Protein AF-A0A9W9WBR1-F1 (afdb_monomer)

Foldseek 3Di:
DPQKFWADKDKDWDKAADPVQWDDDPPRDTDGIWTKIKMWTAIPVGDIDIDIDIDPDCVVCVPPSVVVVVLCVQLVVQRGGPHPVPVVVSVVSSCVSVVCVVVPPPDD

Radius of gyration: 17.19 Å; Cα contacts (8 Å, |Δi|>4): 151; chains: 1; bounding box: 39×35×48 Å

Mean predicted aligned error: 9.83 Å

pLDDT: mean 75.83, std 17.5, range [35.16, 95.81]

Solvent-accessible surface area (backbone atoms only — not comparable to full-atom values): 6461 Å² total; per-residue (Å²): 127,84,89,60,27,30,69,46,76,47,80,44,78,45,80,45,70,45,91,80,58,59,52,74,46,92,88,86,43,74,42,48,56,32,59,31,35,37,37,38,41,31,30,77,88,69,55,73,48,78,49,79,50,66,62,82,38,62,87,81,37,65,62,44,64,61,41,50,55,52,48,47,64,62,28,49,77,65,47,51,65,38,44,81,85,44,54,68,62,49,51,53,42,42,51,56,44,63,63,51,62,76,66,66,83,79,75,134

InterPro domains:
  IPR013341 Mandelate racemase, N-terminal domain [PF02746] (37-102)
  IPR029017 Enolase-like, N-terminal [G3DSA:3.30.390.10] (8-101)
  IPR029017 Enolase-like, N-terminal [SSF54826] (6-101)

Organism: NCBI:txid1131564

Structure (mmCIF, N/CA/C/O backbone):
data_AF-A0A9W9WBR1-F1
#
_entry.id   AF-A0A9W9WBR1-F1
#
loop_
_atom_site.group_PDB
_atom_site.id
_atom_site.type_symbol
_atom_site.label_atom_id
_atom_site.label_alt_id
_atom_site.label_comp_id
_atom_site.label_asym_id
_atom_site.label_entity_id
_atom_site.label_seq_id
_atom_site.pdbx_PDB_ins_code
_atom_site.Cartn_x
_atom_site.Cartn_y
_atom_site.Cartn_z
_atom_site.occupancy
_atom_site.B_iso_or_equiv
_atom_site.auth_seq_id
_atom_site.auth_comp_id
_atom_site.auth_asym_id
_atom_site.auth_atom_id
_atom_site.pdbx_PDB_model_num
ATOM 1 N N . MET A 1 1 ? -14.373 -11.263 19.289 1.00 53.91 1 MET A N 1
ATOM 2 C CA . MET A 1 1 ? -12.964 -11.222 18.832 1.00 53.91 1 MET A CA 1
ATOM 3 C C . MET A 1 1 ? -12.534 -9.770 18.897 1.00 53.91 1 MET A C 1
ATOM 5 O O . MET A 1 1 ? -13.386 -8.957 18.572 1.00 53.91 1 MET A O 1
ATOM 9 N N . PRO A 1 2 ? -11.316 -9.418 19.343 1.00 59.00 2 PRO A N 1
ATOM 10 C CA . PRO A 1 2 ? -10.883 -8.028 19.256 1.00 59.00 2 PRO A CA 1
ATOM 11 C C . PRO A 1 2 ? -10.942 -7.589 17.791 1.00 59.00 2 PRO A C 1
ATOM 13 O O . PRO A 1 2 ? -10.592 -8.371 16.898 1.00 59.00 2 PRO A O 1
ATOM 16 N N . ASP A 1 3 ? -11.431 -6.377 17.557 1.00 80.44 3 ASP A N 1
ATOM 17 C CA . ASP A 1 3 ? -11.511 -5.813 16.217 1.00 80.44 3 ASP A CA 1
ATOM 18 C C . ASP A 1 3 ? -10.083 -5.635 15.688 1.00 80.44 3 ASP A C 1
ATOM 20 O O . ASP A 1 3 ? -9.285 -4.889 16.257 1.00 80.44 3 ASP A O 1
ATOM 24 N N . LEU A 1 4 ? -9.736 -6.406 14.651 1.00 89.44 4 LEU A N 1
ATOM 25 C CA . LEU A 1 4 ? -8.478 -6.280 13.922 1.00 89.44 4 LEU A CA 1
ATOM 26 C C . LEU A 1 4 ? -8.692 -5.258 12.820 1.00 89.44 4 LEU A C 1
ATOM 28 O O . LEU A 1 4 ? -9.623 -5.417 12.039 1.00 89.44 4 LEU A O 1
ATOM 32 N N . PHE A 1 5 ? -7.854 -4.230 12.764 1.00 93.44 5 PHE A N 1
ATOM 33 C CA . PHE A 1 5 ? -7.940 -3.207 11.736 1.00 93.44 5 PHE A CA 1
ATOM 34 C C . PHE A 1 5 ? -6.569 -2.652 11.366 1.00 93.44 5 PHE A C 1
ATOM 36 O O . PHE A 1 5 ? -5.632 -2.626 12.167 1.00 93.44 5 PHE A O 1
ATOM 43 N N . ILE A 1 6 ? -6.458 -2.210 10.119 1.00 94.25 6 ILE A N 1
ATOM 44 C CA . ILE A 1 6 ? -5.238 -1.625 9.567 1.00 94.25 6 ILE A CA 1
ATOM 45 C C . ILE A 1 6 ? -5.028 -0.225 10.153 1.00 94.25 6 ILE A C 1
ATOM 47 O O . ILE A 1 6 ? -5.932 0.606 10.113 1.00 94.25 6 ILE A O 1
ATOM 51 N N . THR A 1 7 ? -3.830 0.054 10.664 1.0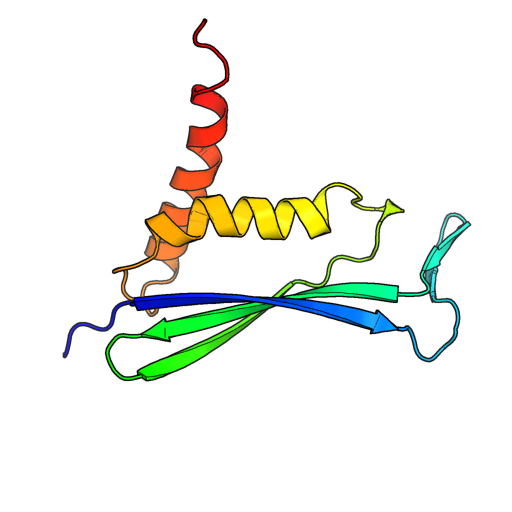0 95.44 7 THR A N 1
ATOM 52 C CA . THR A 1 7 ? -3.457 1.362 11.232 1.00 95.44 7 THR A CA 1
ATOM 53 C C . THR A 1 7 ? -2.417 2.098 10.407 1.00 95.44 7 THR A C 1
ATOM 55 O O . THR A 1 7 ? -2.399 3.327 10.411 1.00 95.44 7 THR A O 1
ATOM 58 N N . ARG A 1 8 ? -1.551 1.372 9.695 1.00 94.25 8 ARG A N 1
ATOM 59 C CA . ARG A 1 8 ? -0.509 1.970 8.860 1.00 94.25 8 ARG A CA 1
ATOM 60 C C . ARG A 1 8 ? -0.231 1.118 7.635 1.00 94.25 8 ARG A C 1
ATOM 62 O O . ARG A 1 8 ? -0.275 -0.109 7.697 1.00 94.25 8 ARG A O 1
ATOM 69 N N . ILE A 1 9 ? 0.085 1.797 6.539 1.00 94.00 9 ILE A N 1
ATOM 70 C CA . ILE A 1 9 ? 0.572 1.193 5.306 1.00 94.00 9 ILE A CA 1
ATOM 71 C C . ILE A 1 9 ? 1.864 1.912 4.942 1.00 94.00 9 ILE A C 1
ATOM 73 O O . ILE A 1 9 ? 1.854 3.119 4.712 1.00 94.00 9 ILE A O 1
ATOM 77 N N . ASP A 1 10 ? 2.969 1.176 4.919 1.00 93.56 10 ASP A N 1
ATOM 78 C CA . ASP A 1 10 ? 4.276 1.682 4.516 1.00 93.56 10 ASP A CA 1
ATOM 79 C C . ASP A 1 10 ? 4.622 1.138 3.127 1.00 93.56 10 ASP A C 1
ATOM 81 O O . ASP A 1 10 ? 4.427 -0.048 2.850 1.00 93.56 10 ASP A O 1
ATOM 85 N N . VAL A 1 11 ? 5.156 1.994 2.257 1.00 91.19 11 VAL A N 1
ATOM 86 C CA . VAL A 1 11 ? 5.551 1.628 0.891 1.00 91.19 11 VAL A CA 1
ATOM 87 C C . VAL A 1 11 ? 7.050 1.833 0.739 1.00 91.19 11 VAL A C 1
ATOM 89 O O . VAL A 1 11 ? 7.566 2.928 0.956 1.00 91.19 11 VAL A O 1
ATOM 92 N N . PHE A 1 12 ? 7.749 0.779 0.336 1.00 89.06 12 PHE A N 1
ATOM 93 C CA . PHE A 1 12 ? 9.189 0.774 0.129 1.00 89.06 12 PHE A CA 1
ATOM 94 C C . PHE A 1 12 ? 9.502 0.530 -1.340 1.00 89.06 12 PHE A C 1
ATOM 96 O O . PHE A 1 12 ? 8.852 -0.270 -2.009 1.00 89.06 12 PHE A O 1
ATOM 103 N N . LYS A 1 13 ? 10.546 1.195 -1.826 1.00 85.19 13 LYS A N 1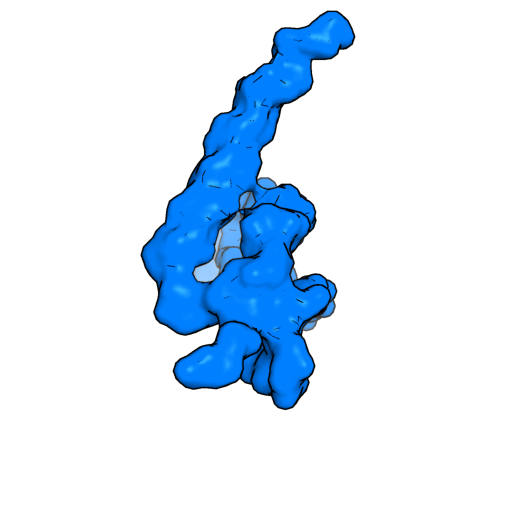
ATOM 104 C CA . LYS A 1 13 ? 11.068 1.025 -3.180 1.00 85.19 13 LYS A CA 1
ATOM 105 C C . LYS A 1 13 ? 12.481 0.470 -3.106 1.00 85.19 13 LYS A C 1
ATOM 107 O O . LYS A 1 13 ? 13.300 0.991 -2.347 1.00 85.19 13 LYS A O 1
ATOM 112 N N . LYS A 1 14 ? 12.779 -0.555 -3.904 1.00 83.06 14 LYS A N 1
ATOM 113 C CA . LYS A 1 14 ? 14.134 -1.090 -4.041 1.00 83.06 14 LYS A CA 1
ATOM 114 C C . LYS A 1 14 ? 14.439 -1.414 -5.492 1.00 83.06 14 LYS A C 1
ATOM 116 O O . LYS A 1 14 ? 13.723 -2.172 -6.136 1.00 83.06 14 LYS A O 1
ATOM 121 N N . ASP A 1 15 ? 15.549 -0.873 -5.974 1.00 81.25 15 ASP A N 1
ATOM 122 C CA . ASP A 1 15 ? 16.095 -1.259 -7.267 1.00 81.25 15 ASP A CA 1
ATOM 123 C C . ASP A 1 15 ? 16.836 -2.591 -7.109 1.00 81.25 15 ASP A C 1
ATOM 125 O O . ASP A 1 15 ? 17.783 -2.706 -6.323 1.00 81.25 15 ASP A O 1
ATOM 129 N N . LEU A 1 16 ? 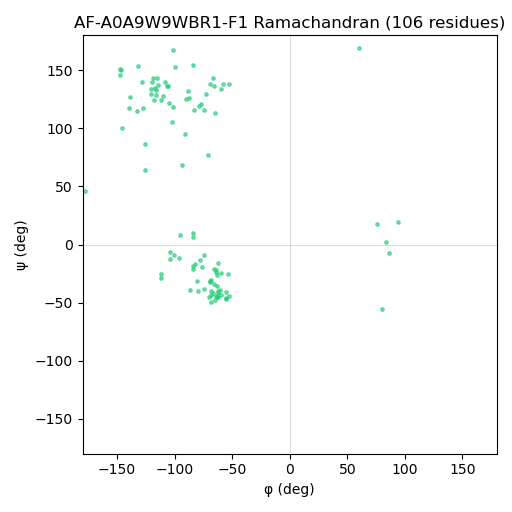16.382 -3.614 -7.829 1.00 78.38 16 LEU A N 1
ATOM 130 C CA . LEU A 1 16 ? 16.971 -4.948 -7.824 1.00 78.38 16 LEU A CA 1
ATOM 131 C C . LEU A 1 16 ? 17.810 -5.132 -9.097 1.00 78.38 16 LEU A C 1
ATOM 133 O O . LEU A 1 16 ? 17.242 -5.283 -10.184 1.00 78.38 16 LEU A O 1
ATOM 137 N N . PRO A 1 17 ? 19.154 -5.096 -9.009 1.00 74.50 17 PRO A N 1
ATOM 138 C CA . PRO A 1 17 ? 20.009 -5.371 -10.156 1.00 74.50 17 PRO A CA 1
ATOM 139 C C . PRO A 1 17 ? 19.924 -6.846 -10.550 1.00 74.50 17 PRO A C 1
ATOM 141 O O . PRO A 1 17 ? 19.933 -7.734 -9.696 1.00 74.50 17 PRO A O 1
ATOM 144 N N . TYR A 1 18 ? 19.868 -7.115 -11.854 1.00 70.81 18 TYR A N 1
ATOM 145 C CA . TYR A 1 18 ? 19.876 -8.485 -12.353 1.00 70.81 18 TYR A CA 1
ATOM 146 C C . TYR A 1 18 ? 21.295 -9.062 -12.293 1.00 70.81 18 TYR A C 1
ATOM 148 O O . TYR A 1 18 ? 22.217 -8.537 -12.920 1.00 70.81 18 TYR A O 1
ATOM 156 N N . SER A 1 19 ? 21.474 -10.166 -11.564 1.00 63.97 19 SER A N 1
ATOM 157 C CA . SER A 1 19 ? 22.790 -10.784 -11.338 1.00 63.97 19 SER A CA 1
ATOM 158 C C . SER A 1 19 ? 23.460 -11.293 -12.620 1.00 63.97 19 SER A C 1
ATOM 160 O O . SER A 1 19 ? 24.684 -11.323 -12.696 1.00 63.97 19 SER A O 1
ATOM 162 N N . GLY A 1 20 ? 22.680 -11.635 -13.653 1.00 62.22 20 GLY A N 1
ATOM 163 C CA . GLY A 1 20 ? 23.180 -12.070 -14.964 1.00 62.22 20 GLY A CA 1
ATOM 164 C C . GLY A 1 20 ? 23.547 -10.934 -15.929 1.00 62.22 20 GLY A C 1
ATOM 165 O O . GLY A 1 20 ? 23.746 -11.183 -17.116 1.00 62.22 20 GLY A O 1
ATOM 166 N N . GLY A 1 21 ? 23.587 -9.681 -15.462 1.00 65.31 21 GLY A N 1
ATOM 167 C CA . GLY A 1 21 ? 23.986 -8.504 -16.239 1.00 65.31 21 GLY A CA 1
ATOM 168 C C . GLY A 1 21 ? 22.892 -7.952 -17.155 1.00 65.31 21 GLY A C 1
ATOM 169 O O . GLY A 1 21 ? 22.544 -6.777 -17.048 1.00 65.31 21 GLY A O 1
ATOM 170 N N . VAL A 1 22 ? 22.333 -8.780 -18.043 1.00 66.69 22 VAL A N 1
ATOM 171 C CA . VAL A 1 22 ? 21.214 -8.400 -18.920 1.00 66.69 22 VAL A CA 1
ATOM 172 C C . VAL A 1 22 ? 20.220 -9.549 -19.035 1.00 66.69 22 VAL A C 1
ATOM 174 O O . VAL A 1 22 ? 20.541 -10.611 -19.565 1.00 66.69 22 VAL A O 1
ATOM 177 N N . TYR A 1 23 ? 18.991 -9.320 -18.582 1.00 64.75 23 TYR A N 1
ATOM 178 C CA . TYR A 1 23 ? 17.870 -10.205 -18.862 1.00 64.75 23 TYR A CA 1
ATOM 179 C C . TYR A 1 23 ? 17.296 -9.863 -20.239 1.00 64.75 23 TYR A C 1
ATOM 181 O O . TYR A 1 23 ? 16.824 -8.745 -20.456 1.00 64.75 23 TYR A O 1
ATOM 189 N N . ARG A 1 24 ? 17.375 -10.807 -21.183 1.00 66.88 24 ARG A N 1
ATOM 190 C CA . ARG A 1 24 ? 16.889 -10.637 -22.558 1.00 66.88 24 ARG A CA 1
ATOM 191 C C . ARG A 1 24 ? 15.547 -11.334 -22.728 1.00 66.88 24 ARG A C 1
ATOM 193 O O . ARG A 1 24 ? 15.465 -12.552 -22.603 1.00 66.88 24 ARG A O 1
ATOM 200 N N . LEU A 1 25 ? 14.518 -10.561 -23.047 1.00 65.12 25 LEU A N 1
ATOM 201 C CA . LEU A 1 25 ? 13.202 -11.064 -23.437 1.00 65.12 25 LEU A CA 1
ATOM 202 C C . LEU A 1 25 ? 13.053 -11.033 -24.963 1.00 65.12 25 LEU A C 1
ATOM 204 O O . LEU A 1 25 ? 13.661 -10.212 -25.658 1.00 65.12 25 LEU A O 1
ATOM 208 N N . SER A 1 26 ? 12.209 -11.922 -25.490 1.00 59.81 26 SER A N 1
ATOM 209 C CA . SER A 1 26 ? 11.835 -11.948 -26.907 1.00 59.81 26 SER A CA 1
ATOM 210 C C . SER A 1 26 ? 11.332 -10.576 -27.374 1.00 59.81 26 SER A C 1
ATOM 212 O O . SER A 1 26 ? 10.573 -9.914 -26.663 1.00 59.81 26 SER A O 1
ATOM 214 N N . GLY A 1 27 ? 11.741 -10.154 -28.574 1.00 65.38 27 GLY A N 1
ATOM 215 C CA . GLY A 1 27 ? 11.431 -8.823 -29.113 1.00 65.38 27 GLY A CA 1
ATOM 216 C C . GLY A 1 27 ? 12.508 -7.759 -28.861 1.00 65.38 27 GLY A C 1
ATOM 217 O O . GLY A 1 27 ? 12.204 -6.573 -28.933 1.00 65.38 27 GLY A O 1
ATOM 218 N N . GLY A 1 28 ? 13.749 -8.161 -28.553 1.00 63.62 28 GLY A N 1
ATOM 219 C CA . GLY A 1 28 ? 14.897 -7.248 -28.431 1.00 63.62 28 GLY A CA 1
ATOM 220 C C . GLY A 1 28 ? 14.927 -6.426 -27.139 1.00 63.62 28 GLY A C 1
ATOM 221 O O . GLY A 1 28 ? 15.610 -5.409 -27.076 1.00 63.62 28 GLY A O 1
ATOM 222 N N . ARG A 1 29 ? 14.174 -6.839 -26.112 1.00 62.84 29 ARG A N 1
ATOM 223 C CA . ARG A 1 29 ? 14.067 -6.110 -24.843 1.00 62.84 29 ARG A CA 1
ATOM 224 C C . ARG A 1 29 ? 15.136 -6.588 -23.871 1.00 62.84 29 ARG A C 1
ATOM 226 O O . ARG A 1 29 ? 15.225 -7.778 -23.574 1.00 62.84 29 ARG A O 1
ATOM 233 N N . GLU A 1 30 ? 15.916 -5.645 -23.363 1.00 67.25 30 GLU A N 1
ATOM 234 C CA . GLU A 1 30 ? 17.001 -5.882 -22.417 1.00 67.25 30 GLU A CA 1
ATOM 235 C C . GLU A 1 30 ? 16.700 -5.185 -21.085 1.00 67.25 30 GLU A C 1
ATOM 237 O O . GLU A 1 30 ? 16.415 -3.987 -21.060 1.00 67.25 30 GLU A O 1
ATOM 242 N N . TYR A 1 31 ? 16.791 -5.916 -19.972 1.00 68.06 31 TYR A N 1
ATOM 243 C CA . TYR A 1 31 ? 16.600 -5.379 -18.623 1.00 68.06 31 TYR A CA 1
ATOM 244 C C . TYR A 1 31 ? 17.848 -5.592 -17.778 1.00 68.06 31 TYR A C 1
ATOM 246 O O . TYR A 1 31 ? 18.422 -6.679 -17.749 1.00 68.06 31 TYR A O 1
ATOM 254 N N . ARG A 1 32 ? 18.261 -4.537 -17.077 1.00 67.06 32 ARG A N 1
ATOM 255 C CA . ARG A 1 32 ? 19.442 -4.545 -16.197 1.00 67.06 32 ARG A CA 1
ATOM 256 C C . ARG A 1 32 ? 19.067 -4.424 -14.720 1.00 67.06 32 ARG A C 1
ATOM 258 O O . ARG A 1 32 ? 19.815 -4.874 -13.857 1.00 67.06 32 ARG A O 1
ATOM 265 N N . GLN A 1 33 ? 17.913 -3.825 -14.436 1.00 68.75 33 GLN A N 1
ATOM 266 C CA . GLN A 1 33 ? 17.404 -3.565 -13.092 1.00 68.75 33 GLN A CA 1
ATOM 267 C C . GLN A 1 33 ? 15.875 -3.659 -13.088 1.00 68.75 33 GLN A C 1
ATOM 269 O O . GLN A 1 33 ? 15.233 -3.352 -14.097 1.00 68.75 33 GLN A O 1
ATOM 274 N N . PHE A 1 34 ? 15.313 -4.058 -11.951 1.00 73.12 34 PHE A N 1
ATOM 275 C CA . PHE A 1 34 ? 13.875 -4.083 -11.688 1.00 73.12 34 PHE A CA 1
ATOM 276 C C . PHE A 1 34 ? 13.531 -3.080 -10.582 1.00 73.12 34 PHE A C 1
ATOM 278 O O . PHE A 1 34 ? 14.250 -2.995 -9.588 1.00 73.12 34 PHE A O 1
ATOM 285 N N . ASP A 1 35 ? 12.439 -2.332 -10.754 1.00 77.62 35 ASP A N 1
ATOM 286 C CA . ASP A 1 35 ? 11.889 -1.437 -9.725 1.00 77.62 35 ASP A CA 1
ATOM 287 C C . ASP A 1 35 ? 10.872 -2.238 -8.901 1.00 77.62 35 ASP A C 1
ATOM 289 O O . ASP A 1 35 ? 9.726 -2.417 -9.320 1.00 77.62 35 ASP A O 1
ATOM 293 N N . ALA A 1 36 ? 11.323 -2.786 -7.772 1.00 81.38 36 ALA A N 1
ATOM 294 C CA . ALA A 1 36 ? 10.484 -3.552 -6.861 1.00 81.38 36 ALA A CA 1
ATOM 295 C C . ALA A 1 36 ? 9.827 -2.622 -5.837 1.00 81.38 36 ALA A C 1
ATOM 297 O O . ALA A 1 36 ? 10.489 -1.792 -5.202 1.00 81.38 36 ALA A O 1
ATOM 298 N N . THR A 1 37 ? 8.519 -2.789 -5.652 1.00 85.44 37 THR A N 1
ATOM 299 C CA . THR A 1 37 ? 7.747 -2.090 -4.623 1.00 85.44 37 THR A CA 1
ATOM 300 C C . THR A 1 37 ? 7.292 -3.089 -3.566 1.00 85.44 37 THR A C 1
ATOM 302 O O . THR A 1 37 ? 6.614 -4.065 -3.8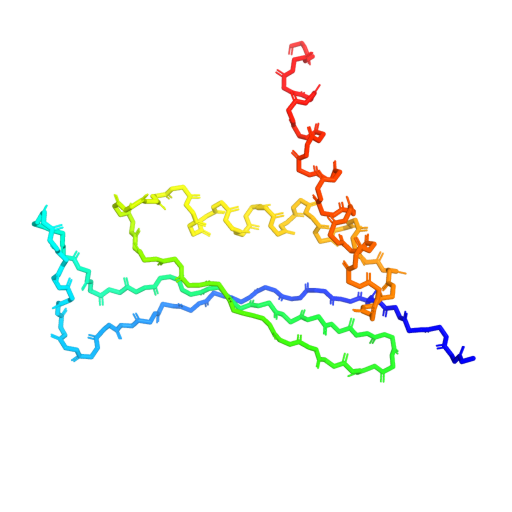77 1.00 85.44 37 THR A O 1
ATOM 305 N N . PHE A 1 38 ? 7.638 -2.829 -2.308 1.00 88.69 38 PHE A N 1
ATOM 306 C CA . PHE A 1 38 ? 7.202 -3.614 -1.156 1.00 88.69 38 PHE A CA 1
ATOM 307 C C . PHE A 1 38 ? 6.199 -2.806 -0.344 1.00 88.69 38 PHE A C 1
ATOM 309 O O . PHE A 1 38 ? 6.385 -1.608 -0.136 1.00 88.69 38 PHE A O 1
ATOM 316 N N . VAL A 1 39 ? 5.153 -3.460 0.141 1.00 91.44 39 VAL A N 1
ATOM 317 C CA . VAL A 1 39 ? 4.123 -2.847 0.978 1.00 91.44 39 VAL A CA 1
ATOM 318 C C . VAL A 1 39 ? 4.085 -3.578 2.307 1.00 91.44 39 VAL A C 1
ATOM 320 O O . VAL A 1 39 ? 3.993 -4.804 2.335 1.00 91.44 39 VAL A O 1
ATOM 323 N N . ARG A 1 40 ? 4.132 -2.824 3.403 1.00 94.69 40 ARG A N 1
ATOM 324 C CA . ARG A 1 40 ? 3.902 -3.332 4.753 1.00 94.69 40 ARG A CA 1
ATOM 325 C C . ARG A 1 40 ? 2.584 -2.791 5.278 1.00 94.69 40 ARG A C 1
ATOM 327 O O . ARG A 1 40 ? 2.389 -1.582 5.320 1.00 94.69 40 ARG A O 1
ATOM 334 N N . ILE A 1 41 ? 1.723 -3.684 5.742 1.00 94.12 41 ILE A N 1
ATOM 335 C CA . ILE A 1 41 ? 0.480 -3.358 6.435 1.00 94.12 41 ILE A CA 1
ATOM 336 C C . ILE A 1 41 ? 0.692 -3.632 7.919 1.00 94.12 41 ILE A C 1
ATOM 338 O O . ILE A 1 41 ? 0.989 -4.764 8.293 1.00 94.12 41 ILE A O 1
ATOM 342 N N . THR A 1 42 ? 0.521 -2.618 8.762 1.00 95.81 42 THR A N 1
ATOM 343 C CA . THR A 1 42 ? 0.542 -2.748 10.222 1.00 95.81 42 THR A CA 1
ATOM 344 C C . THR A 1 42 ? -0.878 -2.623 10.760 1.00 95.81 42 THR A C 1
ATOM 346 O O . THR A 1 42 ? -1.650 -1.759 10.340 1.00 95.81 42 THR A O 1
ATOM 349 N N . THR A 1 43 ? -1.218 -3.491 11.703 1.00 94.69 43 THR A N 1
ATOM 350 C CA . THR A 1 43 ? -2.512 -3.499 12.393 1.00 94.69 43 THR A CA 1
ATOM 351 C C . THR A 1 43 ? -2.407 -2.877 13.786 1.00 94.69 43 THR A C 1
ATOM 353 O O . THR A 1 43 ? -1.319 -2.659 14.321 1.00 94.69 43 THR A O 1
ATOM 356 N N . GLN A 1 44 ? -3.546 -2.595 14.408 1.00 94.38 44 GLN A N 1
ATOM 357 C CA . GLN A 1 44 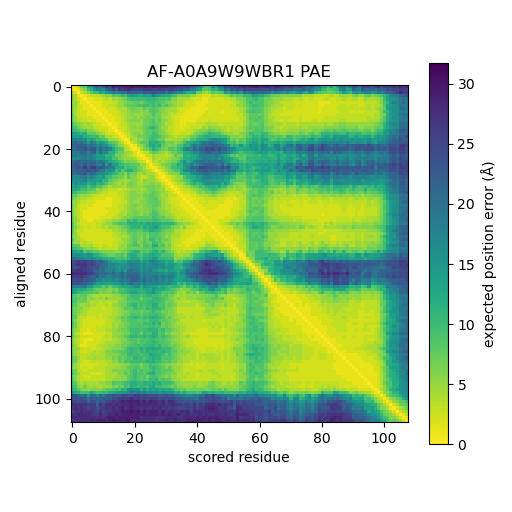? -3.649 -1.991 15.740 1.00 94.38 44 GLN A CA 1
ATOM 358 C C . GLN A 1 44 ? -2.994 -2.803 16.867 1.00 94.38 44 GLN A C 1
ATOM 360 O O . GLN A 1 44 ? -2.621 -2.229 17.885 1.00 94.38 44 GLN A O 1
ATOM 365 N N . ASN A 1 45 ? -2.852 -4.122 16.705 1.00 93.56 45 ASN A N 1
ATOM 366 C CA . ASN A 1 45 ? -2.192 -4.988 17.687 1.00 93.56 45 ASN A CA 1
ATOM 367 C C . ASN A 1 45 ? -0.708 -5.243 17.363 1.00 93.56 45 ASN A C 1
ATOM 369 O O . ASN A 1 45 ? -0.079 -6.079 18.008 1.00 93.56 45 ASN A O 1
ATOM 373 N N . GLY A 1 46 ? -0.158 -4.542 16.366 1.00 91.56 46 GLY A N 1
ATOM 374 C CA . GLY A 1 46 ? 1.239 -4.655 15.963 1.00 91.56 46 GLY A CA 1
ATOM 375 C C . GLY A 1 46 ? 1.544 -5.803 15.000 1.00 91.56 46 GLY A C 1
ATOM 376 O O . GLY A 1 46 ? 2.706 -5.957 14.635 1.00 91.56 46 GLY A O 1
ATOM 377 N N . LEU A 1 47 ? 0.553 -6.590 14.553 1.00 93.88 47 LEU A N 1
ATOM 378 C CA . LEU A 1 47 ? 0.792 -7.568 13.486 1.00 93.88 47 LEU A CA 1
ATOM 379 C C . LEU A 1 47 ? 1.120 -6.849 12.179 1.00 93.88 47 LEU A C 1
ATOM 381 O O . LEU A 1 47 ? 0.446 -5.882 11.807 1.00 93.88 47 LEU A O 1
ATOM 385 N N . GLU A 1 48 ? 2.127 -7.372 11.484 1.00 94.88 48 GLU A N 1
ATOM 386 C CA . GLU A 1 48 ? 2.592 -6.871 10.198 1.00 94.88 48 GLU A CA 1
ATOM 387 C C . GLU A 1 48 ? 2.396 -7.927 9.104 1.00 94.88 48 GLU A C 1
ATOM 389 O O . GLU A 1 48 ? 2.726 -9.099 9.286 1.00 94.88 48 GLU A O 1
ATOM 394 N N . GLY A 1 49 ? 1.875 -7.499 7.956 1.00 92.62 49 GLY A N 1
ATOM 395 C CA . GLY A 1 49 ? 1.807 -8.285 6.726 1.00 92.62 49 GLY A CA 1
ATOM 396 C C . GLY A 1 49 ? 2.595 -7.597 5.618 1.00 92.62 49 GLY A C 1
ATOM 397 O O . GLY A 1 49 ? 2.586 -6.370 5.529 1.00 92.62 49 GLY A O 1
ATOM 398 N N . TRP A 1 50 ? 3.270 -8.378 4.777 1.00 93.31 50 TRP A N 1
ATOM 399 C CA . TRP A 1 50 ? 4.095 -7.866 3.684 1.00 93.31 50 TRP A CA 1
ATOM 400 C C . TRP A 1 50 ? 3.593 -8.360 2.329 1.00 93.31 50 TRP A C 1
ATOM 402 O O . TRP A 1 50 ? 3.226 -9.525 2.185 1.00 93.31 50 TRP A O 1
ATOM 412 N N . GLY A 1 51 ? 3.608 -7.470 1.340 1.00 88.06 51 GLY A N 1
ATOM 413 C CA . GLY A 1 51 ? 3.330 -7.768 -0.061 1.00 88.06 51 GLY A CA 1
ATOM 414 C C . GLY A 1 51 ? 4.400 -7.174 -0.972 1.00 88.06 51 GLY A C 1
ATOM 415 O O . GLY A 1 51 ? 5.043 -6.182 -0.627 1.00 88.06 51 GLY A O 1
ATOM 416 N N . GLU A 1 52 ? 4.587 -7.775 -2.141 1.00 86.44 52 GLU A N 1
ATOM 417 C CA . GLU A 1 52 ? 5.548 -7.330 -3.149 1.00 86.44 52 GLU A CA 1
ATOM 418 C C . GLU A 1 52 ? 4.860 -7.196 -4.509 1.00 86.44 52 GLU A C 1
ATOM 420 O O . GLU A 1 52 ? 4.057 -8.043 -4.900 1.00 86.44 52 GLU A O 1
ATOM 425 N N . SER A 1 53 ? 5.210 -6.141 -5.243 1.00 80.44 53 SER A N 1
ATOM 426 C CA . SER A 1 53 ? 4.889 -5.981 -6.656 1.00 80.44 53 SER A CA 1
ATOM 427 C C . SER A 1 53 ? 6.137 -5.546 -7.419 1.00 80.44 53 SER A C 1
ATOM 429 O O . SER A 1 53 ? 6.660 -4.446 -7.217 1.00 80.44 53 SER A O 1
ATOM 431 N N . THR A 1 54 ? 6.602 -6.423 -8.307 1.00 73.81 54 THR A N 1
ATOM 432 C CA . THR A 1 54 ? 7.814 -6.224 -9.110 1.00 73.81 54 THR A CA 1
ATOM 433 C C . THR A 1 54 ? 7.464 -6.390 -10.591 1.00 73.81 54 THR A C 1
ATOM 435 O O . THR A 1 54 ? 7.544 -7.497 -11.128 1.00 73.81 54 THR A O 1
ATOM 438 N N . PRO A 1 55 ? 7.001 -5.322 -11.273 1.00 63.97 55 PRO A N 1
ATOM 439 C CA . PRO A 1 55 ? 6.667 -5.396 -12.689 1.00 63.97 55 PRO A CA 1
ATOM 440 C C . PRO A 1 55 ? 7.921 -5.642 -13.538 1.00 63.97 55 PRO A C 1
ATOM 442 O O . PRO A 1 55 ? 8.997 -5.100 -13.269 1.00 63.97 55 PRO A O 1
ATOM 445 N N . PHE A 1 56 ? 7.774 -6.432 -14.606 1.00 57.44 56 PHE A N 1
ATOM 446 C CA . PHE A 1 56 ? 8.840 -6.711 -15.574 1.00 57.44 56 PHE A CA 1
ATOM 447 C C . PHE A 1 56 ? 9.151 -5.479 -16.439 1.00 57.44 56 PHE A C 1
ATOM 449 O O . PHE A 1 56 ? 8.760 -5.385 -17.599 1.00 57.44 56 PHE A O 1
ATOM 456 N N . GLY A 1 57 ? 9.883 -4.543 -15.838 1.00 51.56 57 GLY A N 1
ATOM 457 C CA . GLY A 1 57 ? 10.629 -3.459 -16.462 1.00 51.56 57 GLY A CA 1
ATOM 458 C C . GLY A 1 57 ? 9.861 -2.437 -17.315 1.00 51.56 57 GLY A C 1
ATOM 459 O O . GLY A 1 57 ? 8.690 -2.562 -17.668 1.00 51.56 57 GLY A O 1
ATOM 460 N N . SER A 1 58 ? 10.574 -1.363 -17.651 1.00 45.97 58 SER A N 1
ATOM 461 C CA . SER A 1 58 ? 10.039 -0.110 -18.204 1.00 45.97 58 SER A CA 1
ATOM 462 C C . SER A 1 58 ? 9.366 -0.219 -19.578 1.00 45.97 58 SER A C 1
ATOM 464 O O . SER A 1 58 ? 8.554 0.629 -19.920 1.00 45.97 58 SER A O 1
ATOM 466 N N . THR A 1 59 ? 9.655 -1.241 -20.381 1.00 43.81 59 THR A N 1
ATOM 467 C CA . THR A 1 59 ? 9.153 -1.355 -21.767 1.00 43.81 59 THR A CA 1
ATOM 468 C C . THR A 1 59 ? 7.900 -2.205 -21.937 1.00 43.81 59 THR A C 1
ATOM 470 O O . THR A 1 59 ? 7.290 -2.151 -23.001 1.00 43.81 59 THR A O 1
ATOM 473 N N . TYR A 1 60 ? 7.472 -2.958 -20.921 1.00 42.00 60 TYR A N 1
ATOM 474 C CA . TYR A 1 60 ? 6.131 -3.560 -20.940 1.00 42.00 60 TYR A CA 1
ATOM 475 C C . TYR A 1 60 ? 5.071 -2.567 -20.436 1.00 42.00 60 TYR A C 1
ATOM 477 O O . TYR A 1 60 ? 3.875 -2.757 -20.625 1.00 42.00 60 TYR A O 1
ATOM 485 N N . ALA A 1 61 ? 5.534 -1.530 -19.727 1.00 46.31 61 ALA A N 1
ATOM 486 C CA . ALA A 1 61 ? 4.792 -1.010 -18.600 1.00 46.31 61 ALA A CA 1
ATOM 487 C C . ALA A 1 61 ? 5.487 0.215 -17.962 1.00 46.31 61 ALA A C 1
ATOM 489 O O . ALA A 1 61 ? 5.613 0.282 -16.743 1.00 46.31 61 ALA A O 1
ATOM 490 N N . ALA A 1 62 ? 5.963 1.199 -18.736 1.00 39.94 62 ALA A N 1
ATOM 491 C CA . ALA A 1 62 ? 6.559 2.431 -18.177 1.00 39.94 62 ALA A CA 1
ATOM 492 C C . ALA A 1 62 ? 5.619 3.132 -17.170 1.00 39.94 62 ALA A C 1
ATOM 494 O O . ALA A 1 62 ? 6.070 3.794 -16.239 1.00 39.94 62 ALA A O 1
ATOM 495 N N . ALA A 1 63 ? 4.311 2.907 -17.318 1.00 47.44 63 ALA A N 1
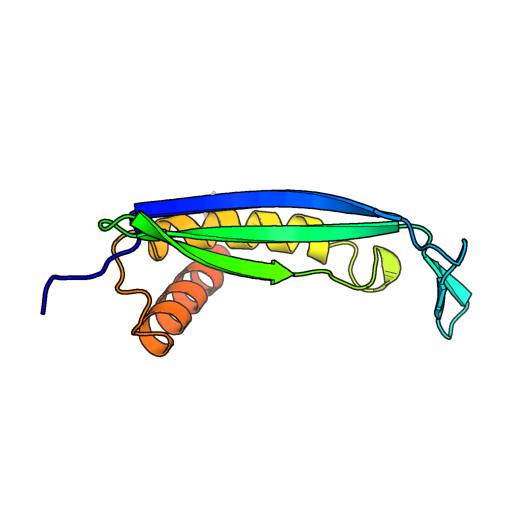ATOM 496 C CA . ALA A 1 63 ? 3.274 3.344 -16.397 1.00 47.44 63 ALA A CA 1
ATOM 497 C C . ALA A 1 63 ? 3.133 2.489 -15.119 1.00 47.44 63 ALA A C 1
ATOM 499 O O . ALA A 1 63 ? 2.477 2.940 -14.194 1.00 47.44 63 ALA A O 1
ATOM 500 N N . HIS A 1 64 ? 3.714 1.287 -15.004 1.00 58.06 64 HIS A N 1
ATOM 501 C CA . HIS A 1 64 ? 3.393 0.379 -13.893 1.00 58.06 64 HIS A CA 1
ATOM 502 C C . HIS A 1 64 ? 4.206 0.601 -12.624 1.00 58.06 64 HIS A C 1
ATOM 504 O O . HIS A 1 64 ? 3.623 0.493 -11.563 1.00 58.06 64 HIS A O 1
ATOM 510 N N . ALA A 1 65 ? 5.506 0.904 -12.650 1.00 59.34 65 ALA A N 1
ATOM 511 C CA . ALA A 1 65 ? 6.226 1.062 -11.375 1.00 59.34 65 ALA A CA 1
ATOM 512 C C . ALA A 1 65 ? 5.790 2.343 -10.638 1.00 59.34 65 ALA A C 1
ATOM 514 O O . ALA A 1 65 ? 5.465 2.326 -9.450 1.00 59.34 65 ALA A O 1
ATOM 515 N N . LEU A 1 66 ? 5.700 3.455 -11.377 1.00 65.50 66 LEU A N 1
ATOM 516 C CA . LEU A 1 66 ? 5.123 4.700 -10.868 1.00 65.50 66 LEU A CA 1
ATOM 517 C C . LEU A 1 66 ? 3.611 4.572 -10.644 1.00 65.50 66 LEU A C 1
ATOM 519 O O . LEU A 1 66 ? 3.122 5.042 -9.622 1.00 65.50 66 LEU A O 1
ATOM 523 N N . GLY A 1 67 ? 2.885 3.892 -11.537 1.00 70.06 67 GLY A N 1
ATOM 524 C CA . GLY A 1 67 ? 1.442 3.680 -11.407 1.00 70.06 67 GLY A CA 1
ATOM 525 C C . GLY A 1 67 ? 1.050 2.755 -10.259 1.00 70.06 67 GLY A C 1
ATOM 526 O O . GLY A 1 67 ? 0.013 2.978 -9.652 1.00 70.06 67 GLY A O 1
ATOM 527 N N . VAL A 1 68 ? 1.881 1.777 -9.888 1.00 73.81 68 VAL A N 1
ATOM 528 C CA . VAL A 1 68 ? 1.675 0.944 -8.692 1.00 73.81 68 VAL A CA 1
ATOM 529 C C . VAL A 1 68 ? 1.780 1.813 -7.447 1.00 73.81 68 VAL A C 1
ATOM 531 O O . VAL A 1 68 ? 0.893 1.770 -6.605 1.00 73.81 68 VAL A O 1
ATOM 534 N N . ARG A 1 69 ? 2.810 2.660 -7.342 1.00 79.69 69 ARG A N 1
ATOM 535 C CA . ARG A 1 69 ? 2.952 3.565 -6.191 1.00 79.69 69 ARG A CA 1
ATOM 536 C C . ARG A 1 69 ? 1.850 4.622 -6.136 1.00 79.69 69 ARG A C 1
ATOM 538 O O . ARG A 1 69 ? 1.319 4.867 -5.060 1.00 79.69 69 ARG A O 1
ATOM 545 N N . ALA A 1 70 ? 1.484 5.203 -7.278 1.00 80.69 70 ALA A N 1
ATOM 546 C CA . ALA A 1 70 ? 0.369 6.143 -7.368 1.00 80.69 70 ALA A CA 1
ATOM 547 C C . ALA A 1 70 ? -0.962 5.466 -7.001 1.00 80.69 70 ALA A C 1
ATOM 549 O O . ALA A 1 70 ? -1.708 5.987 -6.183 1.00 80.69 70 ALA A O 1
ATOM 550 N N . GLY A 1 71 ? -1.221 4.262 -7.513 1.00 82.12 71 GLY A N 1
ATOM 551 C CA . GLY A 1 71 ? -2.410 3.481 -7.175 1.00 82.12 71 GLY A CA 1
ATOM 552 C C . GLY A 1 71 ? -2.471 3.118 -5.692 1.00 82.12 71 GLY A C 1
ATOM 553 O O . GLY A 1 71 ? -3.517 3.270 -5.069 1.00 82.12 71 GLY A O 1
ATOM 554 N N . ILE A 1 72 ? -1.344 2.720 -5.089 1.00 84.56 72 ILE A N 1
ATOM 555 C CA . ILE A 1 72 ? -1.273 2.475 -3.642 1.00 84.56 72 ILE A CA 1
ATOM 556 C C . ILE A 1 72 ? -1.570 3.761 -2.862 1.00 84.56 72 ILE A C 1
ATOM 558 O O . ILE A 1 72 ? -2.273 3.693 -1.859 1.00 84.56 72 ILE A O 1
ATOM 562 N N . ALA A 1 73 ? -1.085 4.923 -3.309 1.00 85.88 73 ALA A N 1
ATOM 563 C CA . ALA A 1 73 ? -1.368 6.197 -2.649 1.00 85.88 73 ALA A CA 1
ATOM 564 C C . ALA A 1 73 ? -2.867 6.556 -2.664 1.00 85.88 73 ALA A C 1
ATOM 566 O O . ALA A 1 73 ? -3.370 7.072 -1.669 1.00 85.88 73 ALA A O 1
ATOM 567 N N . GLU A 1 74 ? -3.588 6.227 -3.739 1.00 86.31 74 GLU A N 1
ATOM 568 C CA . GLU A 1 74 ? -5.042 6.439 -3.839 1.00 86.31 74 GLU A CA 1
ATOM 569 C C . GLU A 1 74 ? -5.848 5.435 -3.000 1.00 86.31 74 GLU A C 1
ATOM 571 O O . GLU A 1 74 ? -6.851 5.779 -2.369 1.00 86.31 74 GLU A O 1
ATOM 576 N N . VAL A 1 75 ? -5.402 4.177 -2.968 1.00 89.00 75 VAL A N 1
ATOM 577 C CA . VAL A 1 75 ? -6.103 3.082 -2.287 1.00 89.00 75 VAL A CA 1
ATOM 578 C C . VAL A 1 75 ? -5.856 3.085 -0.777 1.00 89.00 75 VAL A C 1
ATOM 580 O O . VAL A 1 75 ? -6.782 2.846 -0.001 1.00 89.00 75 VAL A O 1
ATOM 583 N N . ALA A 1 76 ? -4.627 3.369 -0.333 1.00 88.81 76 ALA A N 1
ATOM 584 C CA . ALA A 1 76 ? -4.215 3.231 1.064 1.00 88.81 76 ALA A CA 1
ATOM 585 C C . ALA A 1 76 ? -5.139 3.963 2.063 1.00 88.81 76 ALA A C 1
ATOM 587 O O . ALA A 1 76 ? -5.541 3.336 3.046 1.00 88.81 76 ALA A O 1
ATOM 588 N N . PRO A 1 77 ? -5.577 5.219 1.828 1.00 89.75 77 PRO A N 1
ATOM 589 C CA . PRO A 1 77 ? -6.490 5.912 2.739 1.00 89.75 77 PRO A CA 1
ATOM 590 C C . PRO A 1 77 ? -7.871 5.255 2.872 1.00 89.75 77 PRO A C 1
ATOM 592 O O . PRO A 1 77 ? -8.554 5.484 3.866 1.00 89.75 77 PRO A O 1
ATOM 595 N N . LYS A 1 78 ? -8.309 4.471 1.877 1.00 90.25 78 LYS A N 1
ATOM 596 C CA . LYS A 1 78 ? -9.627 3.813 1.865 1.00 90.25 78 LYS A CA 1
ATOM 597 C C . LYS A 1 78 ? -9.650 2.490 2.614 1.00 90.25 78 LYS A C 1
ATOM 599 O O . LYS A 1 78 ? -10.721 2.055 3.026 1.00 90.25 78 LYS A O 1
ATOM 604 N N . ILE A 1 79 ? -8.486 1.876 2.801 1.00 90.06 79 ILE A N 1
ATOM 605 C CA . ILE A 1 79 ? -8.361 0.572 3.458 1.00 90.06 79 ILE A CA 1
ATOM 606 C C . ILE A 1 79 ? -7.835 0.665 4.899 1.00 90.06 79 ILE A C 1
ATOM 608 O O . ILE A 1 79 ? -7.945 -0.303 5.652 1.00 90.06 79 ILE A O 1
ATOM 612 N N . ILE A 1 80 ? -7.319 1.826 5.329 1.00 92.75 80 ILE A N 1
ATOM 613 C CA . ILE A 1 80 ? -7.036 2.091 6.749 1.00 92.75 80 ILE A CA 1
ATOM 614 C C . ILE A 1 80 ? -8.339 1.984 7.557 1.00 92.75 80 ILE A C 1
ATOM 616 O O . ILE A 1 80 ? -9.374 2.524 7.176 1.00 92.75 80 ILE A O 1
ATOM 620 N N . GLY A 1 81 ? -8.284 1.281 8.688 1.00 91.44 81 GLY A N 1
ATOM 621 C CA . GLY A 1 81 ? -9.436 1.010 9.548 1.00 91.44 81 GLY A CA 1
ATOM 622 C C . GLY A 1 81 ? -10.254 -0.227 9.160 1.00 91.44 81 GLY A C 1
ATOM 623 O O . GLY A 1 81 ? -11.123 -0.628 9.931 1.00 91.44 81 GLY A O 1
ATOM 624 N N . LEU A 1 82 ? -9.970 -0.873 8.022 1.00 92.19 82 LEU A N 1
ATOM 625 C CA . LEU A 1 82 ? -10.623 -2.129 7.636 1.00 92.19 82 LEU A CA 1
ATOM 626 C C . LEU A 1 82 ? -9.945 -3.348 8.273 1.00 92.19 82 LEU A C 1
ATOM 628 O O . LEU A 1 82 ? -8.750 -3.325 8.570 1.00 92.19 82 LEU A O 1
ATOM 632 N N . ASP A 1 83 ? -10.709 -4.431 8.444 1.00 92.06 83 ASP A N 1
ATOM 633 C CA . ASP A 1 83 ? -10.192 -5.712 8.937 1.00 92.06 83 ASP A CA 1
ATOM 634 C C . ASP A 1 83 ? -9.390 -6.435 7.842 1.00 92.06 83 ASP A C 1
ATOM 636 O O . ASP A 1 83 ? -9.991 -6.861 6.848 1.00 92.06 83 ASP A O 1
ATOM 640 N N . PRO A 1 84 ? -8.067 -6.644 8.021 1.00 89.38 84 PRO A N 1
ATOM 641 C CA . PRO A 1 84 ? -7.194 -7.254 7.013 1.00 89.38 84 PRO A CA 1
ATOM 642 C C . PRO A 1 84 ? -7.577 -8.697 6.657 1.00 89.38 84 PRO A C 1
ATOM 644 O O . PRO A 1 84 ? -7.128 -9.215 5.640 1.00 89.38 84 PRO A O 1
ATOM 647 N N . ARG A 1 85 ? -8.405 -9.368 7.469 1.00 89.56 85 ARG A N 1
ATOM 648 C CA . ARG A 1 85 ? -8.859 -10.747 7.215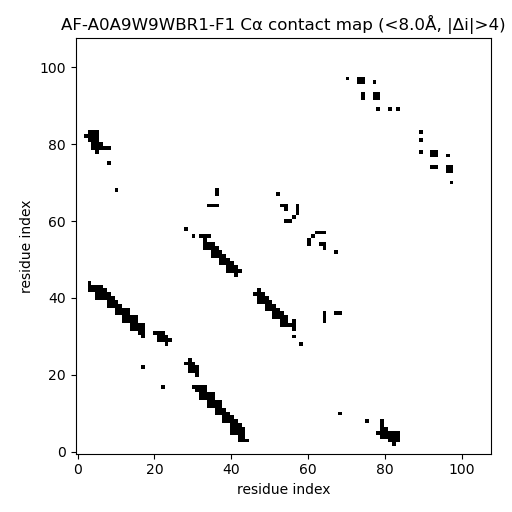 1.00 89.56 85 ARG A CA 1
ATOM 649 C C . ARG A 1 85 ? -10.030 -10.813 6.238 1.00 89.56 85 ARG A C 1
ATOM 651 O O . ARG A 1 85 ? -10.325 -11.886 5.719 1.00 89.56 85 ARG A O 1
ATOM 658 N N . ARG A 1 86 ? -10.722 -9.695 5.998 1.00 90.31 86 ARG A N 1
ATOM 659 C CA . ARG A 1 86 ? -11.870 -9.612 5.083 1.00 90.31 86 ARG A CA 1
ATOM 660 C C . ARG A 1 86 ? -11.402 -9.181 3.698 1.00 90.31 86 ARG A C 1
ATOM 662 O O . ARG A 1 86 ? -11.704 -8.078 3.253 1.00 90.31 86 ARG A O 1
ATOM 669 N N . VAL A 1 87 ? -10.658 -10.065 3.037 1.00 88.19 87 VAL A N 1
ATOM 670 C CA . VAL A 1 87 ? -9.988 -9.782 1.757 1.00 88.19 87 VAL A CA 1
ATOM 671 C C . VAL A 1 87 ? -10.968 -9.290 0.689 1.00 88.19 87 VAL A C 1
ATOM 673 O O . VAL A 1 87 ? -10.668 -8.311 0.017 1.00 88.19 87 VAL A O 1
ATOM 676 N N . ASP A 1 88 ? -12.167 -9.870 0.603 1.00 90.38 88 ASP A N 1
ATOM 677 C CA . ASP A 1 88 ? -13.190 -9.435 -0.361 1.00 90.38 88 ASP A CA 1
ATOM 678 C C . ASP A 1 88 ? -13.591 -7.967 -0.152 1.00 90.38 88 ASP A C 1
ATOM 680 O O . ASP A 1 88 ? -13.635 -7.189 -1.094 1.00 90.38 88 ASP A O 1
ATOM 684 N N . ARG A 1 89 ? -13.786 -7.550 1.107 1.00 88.50 89 ARG A N 1
ATOM 685 C CA . ARG A 1 89 ? -14.150 -6.163 1.450 1.00 88.50 89 ARG A CA 1
ATOM 686 C C . ARG A 1 89 ? -13.024 -5.180 1.192 1.00 88.50 89 ARG A C 1
ATOM 688 O O . ARG A 1 89 ? -13.282 -4.016 0.904 1.00 88.50 89 ARG A O 1
ATOM 695 N N . ILE A 1 90 ? -11.789 -5.639 1.344 1.00 89.88 90 ILE A N 1
ATOM 696 C CA . ILE A 1 90 ? -10.623 -4.842 0.991 1.00 89.88 90 ILE A CA 1
ATOM 697 C C . ILE A 1 90 ? -10.589 -4.673 -0.521 1.00 89.88 90 ILE A C 1
ATOM 699 O O . ILE A 1 90 ? -10.523 -3.536 -0.962 1.00 89.88 90 ILE A O 1
ATOM 703 N N . ASN A 1 91 ? -10.730 -5.750 -1.299 1.00 88.56 91 ASN A N 1
ATOM 704 C CA . ASN A 1 91 ? -10.780 -5.680 -2.761 1.00 88.56 91 ASN A CA 1
ATOM 705 C C . ASN A 1 91 ? -11.885 -4.737 -3.255 1.00 88.56 91 ASN A C 1
ATOM 707 O O . ASN A 1 91 ? -11.580 -3.841 -4.036 1.00 88.56 91 ASN A O 1
ATOM 711 N N . ASP A 1 92 ? -13.105 -4.843 -2.719 1.00 89.62 92 ASP A N 1
ATOM 712 C CA . ASP A 1 92 ? -14.207 -3.927 -3.048 1.00 89.62 92 ASP A CA 1
ATOM 713 C C . ASP A 1 92 ? -13.819 -2.457 -2.790 1.00 89.62 92 ASP A C 1
ATOM 715 O O . ASP A 1 92 ? -14.018 -1.587 -3.638 1.00 89.62 92 ASP A O 1
ATOM 719 N N . ALA A 1 93 ? -13.209 -2.166 -1.634 1.00 88.25 93 ALA A N 1
ATOM 720 C CA . ALA A 1 93 ? -12.763 -0.816 -1.289 1.00 88.25 93 ALA A CA 1
ATOM 721 C C . ALA A 1 93 ? -11.626 -0.312 -2.197 1.00 88.25 93 ALA A C 1
ATOM 723 O O . ALA A 1 93 ? -11.562 0.885 -2.495 1.00 88.25 93 ALA A O 1
ATOM 724 N N . MET A 1 94 ? -10.733 -1.202 -2.647 1.00 88.00 94 MET A N 1
ATOM 725 C CA . MET A 1 94 ? -9.686 -0.866 -3.617 1.00 88.00 94 MET A CA 1
ATOM 726 C C . MET A 1 94 ? -10.285 -0.556 -4.996 1.00 88.00 94 MET A C 1
ATOM 728 O O . MET A 1 94 ? -9.909 0.444 -5.612 1.00 88.00 94 MET A O 1
ATOM 732 N N . ASP A 1 95 ? -11.247 -1.357 -5.453 1.00 87.12 95 ASP A N 1
ATOM 733 C CA . ASP A 1 95 ? -11.930 -1.160 -6.734 1.00 87.12 95 ASP A CA 1
ATOM 734 C C . ASP A 1 95 ? -12.731 0.148 -6.741 1.00 87.12 95 ASP A C 1
ATOM 736 O O . ASP A 1 95 ? -12.626 0.944 -7.679 1.00 87.12 95 ASP A O 1
ATOM 740 N N . GLU A 1 96 ? -13.472 0.439 -5.669 1.00 87.00 96 GLU A N 1
ATOM 741 C CA . GLU A 1 96 ? -14.204 1.702 -5.518 1.00 87.00 96 GLU A CA 1
ATOM 742 C C . GLU A 1 96 ? -13.280 2.927 -5.542 1.00 87.00 96 GLU A C 1
ATOM 744 O O . GLU A 1 96 ? -13.629 3.959 -6.131 1.00 87.00 96 GLU A O 1
ATOM 749 N N . ALA A 1 97 ? -12.104 2.826 -4.914 1.00 84.81 97 ALA A N 1
ATOM 750 C CA . ALA A 1 97 ? -11.121 3.903 -4.890 1.00 84.81 97 ALA A CA 1
ATOM 751 C C . ALA A 1 97 ? -10.621 4.233 -6.303 1.00 84.81 97 ALA A C 1
ATOM 753 O O . ALA A 1 97 ? -10.588 5.401 -6.686 1.00 84.81 97 ALA A O 1
ATOM 754 N N . LEU A 1 98 ? -10.299 3.210 -7.099 1.00 79.69 98 LEU A N 1
ATOM 755 C CA . LEU A 1 98 ? -9.712 3.375 -8.431 1.00 79.69 98 LEU A CA 1
ATOM 756 C C . LEU A 1 98 ? -10.748 3.701 -9.517 1.00 79.69 98 LEU A C 1
ATOM 758 O O . LEU A 1 98 ? -10.449 4.438 -10.460 1.00 79.69 98 LEU A O 1
ATOM 762 N N . LEU A 1 99 ? -11.982 3.205 -9.392 1.00 74.00 99 LEU A N 1
ATOM 763 C CA . LEU A 1 99 ? -13.064 3.514 -10.334 1.00 74.00 99 LEU A CA 1
ATOM 764 C C . LEU A 1 99 ? -13.533 4.974 -10.223 1.00 74.00 99 LEU A C 1
ATOM 766 O O . LEU A 1 99 ? -13.910 5.576 -11.233 1.00 74.00 99 LEU A O 1
ATOM 770 N N . ARG A 1 100 ? -13.480 5.583 -9.028 1.00 54.19 100 ARG A N 1
ATOM 771 C CA . ARG A 1 100 ? -13.899 6.983 -8.820 1.00 54.19 100 ARG A CA 1
ATOM 772 C C . ARG A 1 100 ? -12.897 8.024 -9.318 1.00 54.19 100 ARG A C 1
ATOM 774 O O . ARG A 1 100 ? -13.318 9.146 -9.601 1.00 54.19 100 ARG A O 1
ATOM 781 N N . THR A 1 101 ? -11.625 7.682 -9.516 1.00 50.31 101 THR A N 1
ATOM 782 C CA . THR A 1 101 ? -10.621 8.636 -10.025 1.00 50.31 101 THR A CA 1
ATOM 783 C C . THR A 1 101 ? -10.911 9.083 -11.465 1.00 50.31 101 THR A C 1
ATOM 785 O O . THR A 1 101 ? -10.539 10.186 -11.849 1.00 50.31 101 THR A O 1
ATOM 788 N N . ARG A 1 102 ? -11.702 8.322 -12.242 1.00 43.09 102 ARG A N 1
ATOM 789 C CA . ARG A 1 102 ? -12.174 8.745 -13.580 1.00 43.09 102 ARG A CA 1
ATOM 790 C C . ARG A 1 102 ? -13.281 9.810 -13.566 1.00 43.09 102 ARG A C 1
ATOM 792 O O . ARG A 1 102 ? -13.627 10.325 -14.624 1.00 43.09 102 ARG A O 1
ATOM 799 N N . ALA A 1 103 ? -13.854 10.147 -12.408 1.00 38.28 103 ALA A N 1
ATOM 800 C CA . ALA A 1 103 ? -14.985 11.076 -12.318 1.00 38.28 103 ALA A CA 1
ATOM 801 C C . ALA A 1 103 ? -14.605 12.513 -11.906 1.00 38.28 103 ALA A C 1
ATOM 803 O O . ALA A 1 103 ? -15.459 13.399 -11.974 1.00 38.28 103 ALA A O 1
ATOM 804 N N . CYS A 1 104 ? -13.358 12.769 -11.492 1.00 40.38 104 CYS A N 1
ATOM 805 C CA . CYS A 1 104 ? -12.934 14.098 -11.027 1.00 40.38 104 CYS A CA 1
ATOM 806 C C . CYS A 1 104 ? -12.090 14.906 -12.028 1.00 40.38 104 CYS A C 1
ATOM 808 O O . CYS A 1 104 ? -11.885 16.088 -11.783 1.00 40.38 104 CYS A O 1
ATOM 810 N N . GLU A 1 105 ? -11.687 14.350 -13.175 1.00 40.53 105 GLU A N 1
ATOM 811 C CA . GLU A 1 105 ? -10.959 15.102 -14.222 1.00 40.53 105 GLU A CA 1
ATOM 812 C C . GLU A 1 105 ? -11.859 15.897 -15.190 1.00 40.53 105 GLU A C 1
ATOM 814 O O . GLU A 1 105 ? -11.365 16.503 -16.130 1.00 40.53 105 GLU A O 1
ATOM 819 N N . ASN A 1 106 ? -13.174 15.968 -14.947 1.00 37.91 106 ASN A N 1
ATOM 820 C CA . ASN A 1 106 ? -14.096 16.829 -15.701 1.00 37.91 106 ASN A CA 1
ATOM 821 C C . ASN A 1 106 ? -14.900 17.741 -14.765 1.00 37.91 106 ASN A C 1
ATOM 823 O O . ASN A 1 106 ? -16.1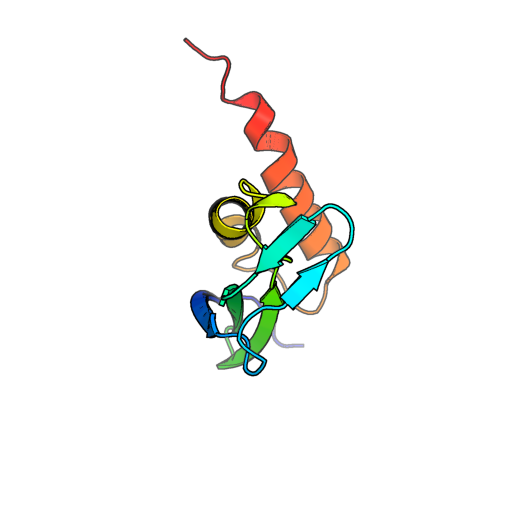26 17.645 -14.664 1.00 37.91 106 ASN A O 1
ATOM 827 N N . ARG A 1 107 ? -14.213 18.647 -14.064 1.00 36.91 107 ARG A N 1
ATOM 828 C CA . ARG A 1 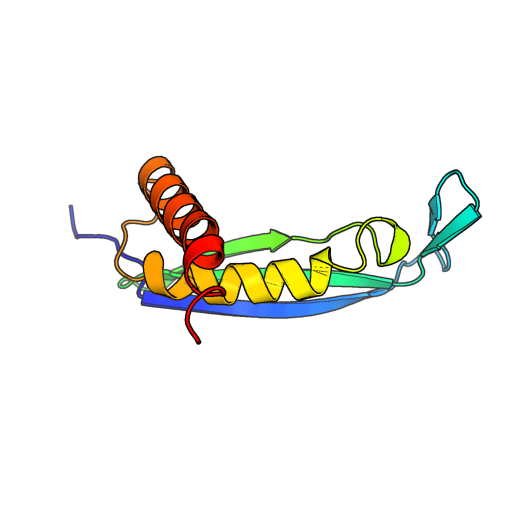107 ? -14.860 19.847 -13.523 1.00 36.91 107 ARG A CA 1
ATOM 829 C C . ARG A 1 107 ? -13.907 21.048 -13.542 1.00 36.91 107 ARG A C 1
ATOM 831 O O . ARG A 1 107 ? -13.152 21.237 -12.595 1.00 36.91 107 ARG A O 1
ATOM 838 N N . HIS A 1 108 ? -14.131 21.868 -14.574 1.00 35.16 108 HIS A N 1
ATOM 839 C CA . HIS A 1 108 ? -13.683 23.246 -14.834 1.00 35.16 108 HIS A CA 1
ATOM 840 C C . HIS A 1 108 ? -12.286 23.409 -15.427 1.00 35.16 108 HIS A C 1
ATOM 842 O O . HIS A 1 108 ? -11.299 23.408 -14.664 1.00 35.16 108 HIS A O 1
#

Secondary structure (DSSP, 8-state):
-----EEEEEEEEEEEE-TTS-EEETTTEEESEEEEEEEEEEETTS-EEEEEE--S-HHHHTTHHHHHHHHHHHHHHHHTTS-TT-HHHHHHHHHHHHHHGGGSS---

Sequence (108 aa):
MPDLFITRIDVFKKDLPYSGGVYRLSGGREYRQFDATFVRITTQNGLEGWGESTPFGSTYAAAHALGVRAGIAEVAPKIIGLDPRRVDRINDAMDEALLRTRACENRH

Nearest PDB structures (foldseek):
  2pce-assembly1_F  TM=9.483E-01  e=1.518E-10  Roseovarius nubinhibens ISM
  2pce-assembly1_B  TM=9.474E-01  e=1.611E-10  Roseovarius nubinhibens ISM
  3fv9-assembly1_D  TM=9.492E-01  e=4.175E-10  Roseovarius nubinhibens ISM
  4mgg-assembly1_C  TM=9.301E-01  e=4.328E-08  Roseibium aggregatum IAM 12614
  2rdx-assembly1_C  TM=9.424E-01  e=5.492E-08  Roseovarius nubinhibens ISM